Protein AF-A0A0F9DV62-F1 (afdb_monomer_lite)

pLDDT: mean 89.92, std 14.8, range [35.97, 98.44]

Radius of gyration: 24.53 Å; chains: 1; bounding box: 68×40×50 Å

InterPro domains:
  IPR013406 Conserved hypothetical protein CHP02574, addiction module [PF09720] (24-73)

Organism: NCBI:txid412755

Sequence (78 aa):
MEEKKGKKMNAADEILKEALTLRAPQKAKLIDKLLLSLDKPDSEIDELWAEEAEKRIDAYESGYIKTVTLEKVLQKYQ

Structure (mmCIF, N/CA/C/O backbone):
data_AF-A0A0F9DV62-F1
#
_entry.id   AF-A0A0F9DV62-F1
#
loop_
_atom_site.group_PDB
_atom_site.id
_atom_site.type_symbol
_atom_site.label_atom_id
_atom_site.label_alt_id
_atom_site.label_comp_id
_atom_site.label_asym_id
_atom_site.label_entity_id
_atom_site.label_seq_id
_atom_site.pdbx_PDB_ins_code
_atom_site.Cartn_x
_atom_site.Cartn_y
_atom_site.Cartn_z
_atom_site.occupancy
_atom_site.B_iso_or_equiv
_atom_site.auth_seq_id
_atom_site.auth_comp_id
_atom_site.auth_asym_id
_atom_site.auth_atom_id
_atom_site.pdbx_PDB_model_num
ATOM 1 N N . MET A 1 1 ? 49.364 -5.686 0.441 1.00 37.62 1 MET A N 1
ATOM 2 C CA . MET A 1 1 ? 48.571 -5.309 -0.746 1.00 37.62 1 MET A CA 1
ATOM 3 C C . MET A 1 1 ? 47.134 -5.663 -0.431 1.00 37.62 1 MET A C 1
ATOM 5 O O . MET A 1 1 ? 46.830 -6.840 -0.312 1.00 37.62 1 MET A O 1
ATOM 9 N N . GLU A 1 2 ? 46.303 -4.665 -0.150 1.00 35.97 2 GLU A N 1
ATOM 10 C CA . GLU A 1 2 ? 44.886 -4.879 0.145 1.00 35.97 2 GLU A CA 1
ATOM 11 C C . GLU A 1 2 ? 44.134 -5.160 -1.159 1.00 35.97 2 GLU A C 1
ATOM 13 O O . GLU A 1 2 ? 44.030 -4.296 -2.032 1.00 35.97 2 GLU A O 1
ATOM 18 N N . GLU A 1 3 ? 43.619 -6.379 -1.308 1.00 40.47 3 GLU A N 1
ATOM 19 C CA . GLU A 1 3 ? 42.641 -6.697 -2.342 1.00 40.47 3 GLU A CA 1
ATOM 20 C C . GLU A 1 3 ? 41.339 -5.953 -2.033 1.00 40.47 3 GLU A C 1
ATOM 22 O O . GLU A 1 3 ? 40.564 -6.330 -1.149 1.00 40.47 3 GLU A O 1
ATOM 27 N N . LYS A 1 4 ? 41.068 -4.888 -2.793 1.00 47.19 4 LYS A N 1
ATOM 28 C CA . LYS A 1 4 ? 39.721 -4.329 -2.903 1.00 47.19 4 LYS A CA 1
ATOM 29 C C . LYS A 1 4 ? 38.806 -5.422 -3.457 1.00 47.19 4 LYS A C 1
ATOM 31 O O . LYS A 1 4 ? 38.769 -5.642 -4.665 1.00 47.19 4 LYS A O 1
ATOM 36 N N . LYS A 1 5 ? 38.050 -6.095 -2.584 1.00 47.31 5 LYS A N 1
ATOM 37 C CA . LYS A 1 5 ? 36.913 -6.934 -2.981 1.00 47.31 5 LYS A CA 1
ATOM 38 C C . LYS A 1 5 ? 35.916 -6.047 -3.728 1.00 47.31 5 LYS A C 1
ATOM 40 O O . LYS A 1 5 ? 35.129 -5.331 -3.113 1.00 47.31 5 LYS A O 1
ATOM 45 N N . GLY A 1 6 ? 35.998 -6.048 -5.057 1.00 54.62 6 GLY A N 1
ATOM 46 C CA . GLY A 1 6 ? 35.018 -5.404 -5.919 1.00 54.62 6 GLY A CA 1
ATOM 47 C C . GLY A 1 6 ? 33.631 -5.919 -5.553 1.00 54.62 6 GLY A C 1
ATOM 48 O O . GLY A 1 6 ? 33.428 -7.127 -5.431 1.00 54.62 6 GLY A O 1
ATOM 49 N N . LYS A 1 7 ? 32.695 -4.999 -5.310 1.00 62.19 7 LYS A N 1
ATOM 50 C CA . LYS A 1 7 ? 31.292 -5.309 -5.022 1.00 62.19 7 LYS A CA 1
ATOM 51 C C . LYS A 1 7 ? 30.782 -6.256 -6.115 1.00 62.19 7 LYS A C 1
ATOM 53 O O . LYS A 1 7 ? 30.719 -5.869 -7.277 1.00 62.19 7 LYS A O 1
ATOM 58 N N . LYS A 1 8 ? 30.493 -7.509 -5.753 1.00 70.38 8 LYS A N 1
ATOM 59 C CA . LYS A 1 8 ? 29.977 -8.524 -6.679 1.00 70.38 8 LYS A CA 1
ATOM 60 C C . LYS A 1 8 ? 28.642 -8.000 -7.220 1.00 70.38 8 LYS A C 1
ATOM 62 O O . LYS A 1 8 ? 27.743 -7.764 -6.414 1.00 70.38 8 LYS A O 1
ATOM 67 N N . MET A 1 9 ? 28.541 -7.761 -8.530 1.00 72.94 9 MET A N 1
ATOM 68 C CA . MET A 1 9 ? 27.256 -7.410 -9.143 1.00 72.94 9 MET A CA 1
ATOM 69 C C . MET A 1 9 ? 26.283 -8.553 -8.890 1.00 72.94 9 MET A C 1
ATOM 71 O O . MET A 1 9 ? 26.645 -9.726 -9.024 1.00 72.94 9 MET A O 1
ATOM 75 N N . ASN A 1 10 ? 25.080 -8.207 -8.453 1.00 89.88 10 ASN A N 1
ATOM 76 C CA . ASN A 1 10 ? 24.016 -9.181 -8.281 1.00 89.88 10 ASN A CA 1
ATOM 77 C C . ASN A 1 10 ? 23.117 -9.193 -9.527 1.00 89.88 10 ASN A C 1
ATOM 79 O O . ASN A 1 10 ? 23.211 -8.323 -10.391 1.00 89.88 10 ASN A O 1
ATOM 83 N N . ALA A 1 11 ? 22.226 -10.180 -9.615 1.00 91.50 11 ALA A N 1
ATOM 84 C CA . ALA A 1 11 ? 21.323 -10.319 -10.756 1.00 91.50 11 ALA A CA 1
ATOM 85 C C . ALA A 1 11 ? 20.463 -9.061 -11.003 1.00 91.50 11 ALA A C 1
ATOM 87 O O . ALA A 1 11 ? 20.122 -8.760 -12.144 1.00 91.50 11 ALA A O 1
ATOM 88 N N . ALA A 1 12 ? 20.136 -8.296 -9.955 1.00 93.50 12 ALA A N 1
ATOM 89 C CA . ALA A 1 12 ? 19.368 -7.063 -10.102 1.00 93.50 12 ALA A CA 1
ATOM 90 C C . ALA A 1 12 ? 20.180 -5.954 -10.792 1.00 93.50 12 ALA A C 1
ATOM 92 O O . ALA A 1 12 ? 19.626 -5.234 -11.620 1.00 93.50 12 ALA A O 1
ATOM 93 N N . ASP A 1 13 ? 21.482 -5.847 -10.507 1.00 94.94 13 ASP A N 1
ATOM 94 C CA . ASP A 1 13 ? 22.379 -4.891 -11.169 1.00 94.94 13 ASP A CA 1
ATOM 95 C C . ASP A 1 13 ? 22.500 -5.185 -12.680 1.00 94.94 13 ASP A C 1
ATOM 97 O O . ASP A 1 13 ? 22.511 -4.264 -13.502 1.00 94.94 13 ASP A O 1
ATOM 101 N N . GLU A 1 14 ? 22.538 -6.467 -13.062 1.00 94.00 14 GLU A N 1
ATOM 102 C CA . GLU A 1 14 ? 22.580 -6.900 -14.468 1.00 94.00 14 GLU A CA 1
ATOM 103 C C . GLU A 1 14 ? 21.265 -6.596 -15.202 1.00 94.00 14 GLU A C 1
ATOM 105 O O . GLU A 1 14 ? 21.280 -5.966 -16.263 1.00 94.00 14 GLU A O 1
ATOM 110 N N . ILE A 1 15 ? 20.120 -6.935 -14.600 1.00 94.25 15 ILE A N 1
ATOM 111 C CA . ILE A 1 15 ? 18.790 -6.630 -15.153 1.00 94.25 15 ILE A CA 1
ATOM 112 C C . ILE A 1 15 ? 18.584 -5.116 -15.281 1.00 94.25 15 ILE A C 1
ATOM 114 O O . ILE A 1 15 ? 18.034 -4.641 -16.278 1.00 94.25 15 ILE A O 1
ATOM 118 N N . LEU A 1 16 ? 19.044 -4.333 -14.299 1.00 95.38 16 LEU A N 1
ATOM 119 C CA . LEU A 1 16 ? 18.948 -2.875 -14.333 1.00 95.38 16 LEU A CA 1
ATOM 120 C C . LEU A 1 16 ? 19.722 -2.296 -15.520 1.00 95.38 16 LEU A C 1
ATOM 122 O O . LEU A 1 16 ? 19.215 -1.408 -16.209 1.00 95.38 16 LEU A O 1
ATOM 126 N N . LYS A 1 17 ? 20.924 -2.814 -15.793 1.00 96.06 17 LYS A N 1
ATOM 127 C CA . LYS A 1 17 ? 21.731 -2.383 -16.939 1.00 96.06 17 LYS A CA 1
ATOM 128 C C . LYS A 1 17 ? 20.972 -2.563 -18.253 1.00 96.06 17 LYS A C 1
ATOM 130 O O . LYS A 1 17 ? 20.971 -1.647 -19.072 1.00 96.06 17 LYS A O 1
ATOM 135 N N . GLU A 1 18 ? 20.301 -3.696 -18.438 1.00 95.62 18 GLU A N 1
ATOM 136 C CA . GLU A 1 18 ? 19.480 -3.955 -19.626 1.00 95.62 18 GLU A CA 1
ATOM 137 C C . GLU A 1 18 ? 18.235 -3.063 -19.666 1.00 95.62 18 GLU A C 1
ATOM 139 O O . GLU A 1 18 ? 17.961 -2.422 -20.685 1.00 95.62 18 GLU A O 1
ATOM 144 N N . ALA A 1 19 ? 17.522 -2.938 -18.544 1.00 96.19 19 ALA A N 1
ATOM 145 C CA . ALA A 1 19 ? 16.319 -2.118 -18.431 1.00 96.19 19 ALA A CA 1
ATOM 146 C C . ALA A 1 19 ? 16.571 -0.640 -18.780 1.00 96.19 19 ALA A C 1
ATOM 148 O O . ALA A 1 19 ? 15.724 0.009 -19.398 1.00 96.19 19 ALA A O 1
ATOM 149 N N . LEU A 1 20 ? 17.749 -0.105 -18.443 1.00 96.50 20 LEU A N 1
ATOM 150 C CA . LEU A 1 20 ? 18.126 1.274 -18.765 1.00 96.50 20 LEU A CA 1
ATOM 151 C C . LEU A 1 20 ? 18.320 1.520 -20.271 1.00 96.50 20 LEU A C 1
ATOM 153 O O . LEU A 1 20 ? 18.155 2.662 -20.709 1.00 96.50 20 LEU A O 1
ATOM 157 N N . THR A 1 21 ? 18.597 0.480 -21.069 1.00 97.69 21 THR A N 1
ATOM 158 C CA . THR A 1 21 ? 18.735 0.587 -22.538 1.00 97.69 21 THR A CA 1
ATOM 159 C C . THR A 1 21 ? 17.394 0.688 -23.276 1.00 97.69 21 THR A C 1
ATOM 161 O O . THR A 1 21 ? 17.354 1.061 -24.450 1.00 97.69 21 THR A O 1
ATOM 164 N N . LEU A 1 22 ? 16.282 0.386 -22.600 1.00 97.81 22 LEU A N 1
ATOM 165 C CA . LEU A 1 22 ? 14.944 0.393 -23.186 1.00 97.81 22 LEU A CA 1
ATOM 166 C C . LEU A 1 22 ? 14.450 1.815 -23.504 1.00 97.81 22 LEU A C 1
ATOM 168 O O . LEU A 1 22 ? 14.756 2.795 -22.812 1.00 97.81 22 LEU A O 1
ATOM 172 N N . ARG A 1 23 ? 13.586 1.930 -24.521 1.00 98.06 23 ARG A N 1
ATOM 173 C CA . ARG A 1 23 ? 12.878 3.187 -24.822 1.00 98.06 23 ARG A CA 1
ATOM 174 C C . ARG A 1 23 ? 11.865 3.511 -23.723 1.00 98.06 23 ARG A C 1
ATOM 176 O O . ARG A 1 23 ? 11.371 2.616 -23.041 1.00 98.06 23 ARG A O 1
ATOM 183 N N . ALA A 1 24 ? 11.508 4.789 -23.579 1.00 97.38 24 ALA A N 1
ATOM 184 C CA . ALA A 1 24 ? 10.629 5.255 -22.500 1.00 97.38 24 ALA A CA 1
ATOM 185 C C . ALA A 1 24 ? 9.318 4.443 -22.337 1.00 97.38 24 ALA A C 1
ATOM 187 O O . ALA A 1 24 ? 9.044 4.031 -21.211 1.00 97.38 24 ALA A O 1
ATOM 188 N N . PRO A 1 25 ? 8.570 4.085 -23.406 1.00 97.62 25 PRO A N 1
ATOM 189 C CA . PRO A 1 25 ? 7.349 3.281 -23.255 1.00 97.62 25 PRO A CA 1
ATOM 190 C C . PRO A 1 25 ? 7.606 1.856 -22.741 1.00 97.62 25 PRO A C 1
ATOM 192 O O . PRO A 1 25 ? 6.806 1.297 -21.996 1.00 97.62 25 PRO A O 1
ATOM 195 N N . GLN A 1 26 ? 8.734 1.256 -23.126 1.00 97.56 26 GLN A N 1
ATOM 196 C CA . GLN A 1 26 ? 9.115 -0.088 -22.687 1.00 97.56 26 GLN A CA 1
ATOM 197 C C . GLN A 1 26 ? 9.557 -0.086 -21.221 1.00 97.56 26 GLN A C 1
ATOM 199 O O . GLN A 1 26 ? 9.210 -1.009 -20.487 1.00 97.56 26 GLN A O 1
ATOM 204 N N . LYS A 1 27 ? 10.264 0.969 -20.787 1.00 97.31 27 LYS A N 1
ATOM 205 C CA . LYS A 1 27 ? 10.626 1.171 -19.377 1.00 97.31 27 LYS A CA 1
ATOM 206 C C . LYS A 1 27 ? 9.391 1.292 -18.494 1.00 97.31 27 LYS A C 1
ATOM 208 O O . LYS A 1 27 ? 9.307 0.575 -17.506 1.00 97.31 27 LYS A O 1
ATOM 213 N N . ALA A 1 28 ? 8.427 2.130 -18.881 1.00 97.38 28 ALA A N 1
ATOM 214 C CA . ALA A 1 28 ? 7.171 2.284 -18.144 1.00 97.38 28 ALA A CA 1
ATOM 215 C C . ALA A 1 28 ? 6.448 0.936 -17.982 1.00 97.38 28 ALA A C 1
ATOM 217 O O . ALA A 1 28 ? 6.188 0.503 -16.867 1.00 97.38 28 ALA A O 1
ATOM 218 N N . LYS A 1 29 ? 6.272 0.194 -19.084 1.00 97.69 29 LYS A N 1
ATOM 219 C CA . LYS A 1 29 ? 5.631 -1.130 -19.055 1.00 97.69 29 LYS A CA 1
ATOM 220 C C . LYS A 1 29 ? 6.365 -2.151 -18.174 1.00 97.69 29 LYS A C 1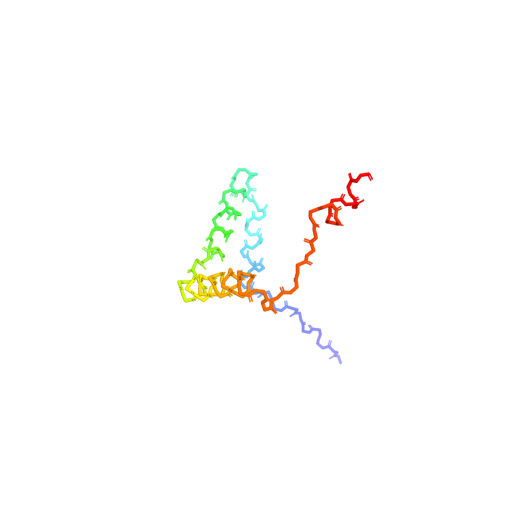
ATOM 222 O O . LYS A 1 29 ? 5.726 -3.024 -17.592 1.00 97.69 29 LYS A O 1
ATOM 227 N N . LEU A 1 30 ? 7.698 -2.104 -18.123 1.00 96.69 30 LEU A N 1
ATOM 228 C CA . LEU A 1 30 ? 8.487 -2.975 -17.249 1.00 96.69 30 LEU A CA 1
ATOM 229 C C . LEU A 1 30 ? 8.298 -2.596 -15.775 1.00 96.69 30 LEU A C 1
ATOM 231 O O . LEU A 1 30 ? 8.090 -3.485 -14.955 1.00 96.69 30 LEU A O 1
ATOM 235 N N . ILE A 1 31 ? 8.330 -1.298 -15.459 1.00 96.19 31 ILE A N 1
ATOM 236 C CA . ILE A 1 31 ? 8.078 -0.783 -14.108 1.00 96.19 31 ILE A CA 1
ATOM 237 C C . ILE A 1 31 ? 6.688 -1.206 -13.628 1.00 96.19 31 ILE A C 1
ATOM 239 O O . ILE A 1 31 ? 6.591 -1.765 -12.542 1.00 96.19 31 ILE A O 1
ATOM 243 N N . ASP A 1 32 ? 5.648 -1.049 -14.450 1.00 96.38 32 ASP A N 1
ATOM 244 C CA . ASP A 1 32 ? 4.280 -1.446 -14.087 1.00 96.38 32 ASP A CA 1
ATOM 245 C C . ASP A 1 32 ? 4.198 -2.933 -13.725 1.00 96.38 32 ASP A C 1
ATOM 247 O O . ASP A 1 32 ? 3.622 -3.306 -12.708 1.00 96.38 32 ASP A O 1
ATOM 251 N N . LYS A 1 33 ? 4.831 -3.804 -14.520 1.00 95.00 33 LYS A N 1
ATOM 252 C CA . LYS A 1 33 ? 4.871 -5.245 -14.234 1.00 95.00 33 LYS A CA 1
ATOM 253 C C . LYS A 1 33 ? 5.624 -5.572 -12.948 1.00 95.00 33 LYS A C 1
ATOM 255 O O . LYS A 1 33 ? 5.214 -6.477 -12.227 1.00 95.00 33 LYS A O 1
ATOM 260 N N . LEU A 1 34 ? 6.728 -4.876 -12.683 1.00 94.69 34 LEU A N 1
ATOM 261 C CA . LEU A 1 34 ? 7.492 -5.063 -11.452 1.00 94.69 34 LEU A CA 1
ATOM 262 C C . LEU A 1 34 ? 6.679 -4.601 -10.243 1.00 94.69 34 LEU A C 1
ATOM 264 O O . LEU A 1 34 ? 6.603 -5.345 -9.272 1.00 94.69 34 LEU A O 1
ATOM 268 N N . LEU A 1 35 ? 6.014 -3.448 -10.326 1.00 94.56 35 LEU A N 1
ATOM 269 C CA . LEU A 1 35 ? 5.119 -2.958 -9.276 1.00 94.56 35 LEU A CA 1
ATOM 270 C C . LEU A 1 35 ? 3.983 -3.950 -9.000 1.00 94.56 35 LEU A C 1
ATOM 272 O O . LEU A 1 35 ? 3.801 -4.349 -7.855 1.00 94.56 35 LEU A O 1
ATOM 276 N N . LEU A 1 36 ? 3.307 -4.439 -10.043 1.00 92.25 36 LEU A N 1
ATOM 277 C CA . LEU A 1 36 ? 2.267 -5.467 -9.909 1.00 92.25 36 LEU A CA 1
ATOM 278 C C . LEU A 1 36 ? 2.792 -6.773 -9.298 1.00 92.25 36 LEU A C 1
ATOM 280 O O . LEU A 1 36 ? 2.050 -7.483 -8.638 1.00 92.25 36 LEU A O 1
ATOM 284 N N . SER A 1 37 ? 4.068 -7.113 -9.500 1.00 91.75 37 SER A N 1
ATOM 285 C CA . SER A 1 37 ? 4.655 -8.317 -8.896 1.00 91.75 37 SER A CA 1
ATOM 286 C C . SER A 1 37 ? 4.936 -8.182 -7.395 1.00 91.75 37 SER A C 1
ATOM 288 O O . SER A 1 37 ? 5.112 -9.199 -6.719 1.00 91.75 37 SER A O 1
ATOM 290 N N . LEU A 1 38 ? 5.017 -6.944 -6.894 1.00 91.50 38 LEU A N 1
ATOM 291 C CA . LEU A 1 38 ? 5.158 -6.635 -5.470 1.00 91.50 38 LEU A CA 1
ATOM 292 C C . LEU A 1 38 ? 3.800 -6.578 -4.769 1.00 91.50 38 LEU A C 1
ATOM 294 O O . LEU A 1 38 ? 3.734 -6.851 -3.575 1.00 91.50 38 LEU A O 1
ATOM 298 N N . ASP A 1 39 ? 2.743 -6.257 -5.514 1.00 85.12 39 ASP A N 1
ATOM 299 C CA . ASP A 1 39 ? 1.364 -6.246 -5.037 1.00 85.12 39 ASP A CA 1
ATOM 300 C C . ASP A 1 39 ? 0.816 -7.678 -4.959 1.00 85.12 39 ASP A C 1
ATOM 302 O O . ASP A 1 39 ? 0.089 -8.163 -5.827 1.00 85.12 39 ASP A O 1
ATOM 306 N N . LYS A 1 40 ? 1.281 -8.409 -3.944 1.00 83.75 40 LYS A N 1
ATOM 307 C CA . LYS A 1 40 ? 0.818 -9.761 -3.638 1.00 83.75 40 LYS A CA 1
ATOM 308 C C . LYS A 1 40 ? -0.201 -9.670 -2.509 1.00 83.75 40 LYS A C 1
ATOM 310 O O . LYS A 1 40 ? 0.230 -9.523 -1.365 1.00 83.75 40 LYS A O 1
ATOM 315 N N . PRO A 1 41 ? -1.509 -9.748 -2.810 1.00 83.75 41 PRO A N 1
ATOM 316 C CA . PRO A 1 41 ? -2.509 -9.826 -1.762 1.00 83.75 41 PRO A CA 1
ATOM 317 C C . PRO A 1 41 ? -2.251 -11.079 -0.930 1.00 83.75 41 PRO A C 1
ATOM 319 O O . PRO A 1 41 ? -1.949 -12.151 -1.466 1.00 83.75 41 PRO A O 1
ATOM 322 N N . ASP A 1 42 ? -2.344 -10.913 0.379 1.00 91.50 42 ASP A N 1
ATOM 323 C CA . ASP A 1 42 ? -2.189 -11.978 1.353 1.00 91.50 42 ASP A CA 1
ATOM 324 C C . ASP A 1 42 ? -3.518 -12.104 2.089 1.00 91.50 42 ASP A C 1
ATOM 326 O O . ASP A 1 42 ? -3.890 -11.234 2.876 1.00 91.50 42 ASP A O 1
ATOM 330 N N . SER A 1 43 ? -4.250 -13.178 1.792 1.00 92.56 43 SER A N 1
ATOM 331 C CA . SER A 1 43 ? -5.588 -13.389 2.339 1.00 92.56 43 SER A CA 1
ATOM 332 C C . SER A 1 43 ? -5.584 -13.512 3.860 1.00 92.56 43 SER A C 1
ATOM 334 O O . SER A 1 43 ? -6.562 -13.133 4.491 1.00 92.56 43 SER A O 1
ATOM 336 N N . GLU A 1 44 ? -4.493 -14.005 4.458 1.00 95.81 44 GLU A N 1
ATOM 337 C CA . GLU A 1 44 ? -4.374 -14.079 5.917 1.00 95.81 44 GLU A CA 1
ATOM 338 C C . GLU A 1 44 ? -4.275 -12.670 6.515 1.00 95.81 44 GLU A C 1
ATOM 340 O O . GLU A 1 44 ? -4.929 -12.360 7.510 1.00 95.81 44 GLU A O 1
ATOM 345 N N . ILE A 1 45 ? -3.515 -11.778 5.870 1.00 95.06 45 ILE A N 1
ATOM 346 C CA . ILE A 1 45 ? -3.452 -10.368 6.267 1.00 95.06 45 ILE A CA 1
ATOM 347 C C . ILE A 1 45 ? -4.827 -9.713 6.097 1.00 95.06 45 ILE A C 1
ATOM 349 O O . ILE A 1 45 ? -5.288 -9.047 7.022 1.00 95.06 45 ILE A O 1
ATOM 353 N N . ASP A 1 46 ? -5.501 -9.921 4.965 1.00 95.12 46 ASP A N 1
ATOM 354 C CA . ASP A 1 46 ? -6.828 -9.343 4.711 1.00 95.12 46 ASP A CA 1
ATOM 355 C C . ASP A 1 46 ? -7.862 -9.774 5.768 1.00 95.12 46 ASP A C 1
ATOM 357 O O . ASP A 1 46 ? -8.622 -8.942 6.269 1.00 95.12 46 ASP A O 1
ATOM 361 N N . GLU A 1 47 ? -7.853 -11.050 6.164 1.00 97.25 47 GLU A N 1
ATOM 362 C CA . GLU A 1 47 ? -8.709 -11.580 7.232 1.00 97.25 47 GLU A CA 1
ATOM 363 C C . GLU A 1 47 ? -8.409 -10.924 8.589 1.00 97.25 47 GLU A C 1
ATOM 365 O O . GLU A 1 47 ? -9.332 -10.489 9.284 1.00 97.25 47 GLU A O 1
ATOM 370 N N . LEU A 1 48 ? -7.127 -10.769 8.944 1.00 98.06 48 LEU A N 1
ATOM 371 C CA . LEU A 1 48 ? -6.718 -10.092 10.180 1.00 98.06 48 LEU A CA 1
ATOM 372 C C . LEU A 1 48 ? -7.131 -8.612 10.199 1.00 98.06 48 LEU A C 1
ATOM 374 O O . LEU A 1 48 ? -7.539 -8.096 11.243 1.00 98.06 48 LEU A O 1
ATOM 378 N N . TRP A 1 49 ? -7.046 -7.916 9.060 1.00 97.38 49 TRP A N 1
ATOM 379 C CA . TRP A 1 49 ? -7.514 -6.532 8.938 1.00 97.38 49 TRP A CA 1
ATOM 380 C C . TRP A 1 49 ? -9.030 -6.421 9.077 1.00 97.38 49 TRP A C 1
ATOM 382 O O . TRP A 1 49 ? -9.500 -5.489 9.733 1.00 97.38 49 TRP A O 1
ATOM 392 N N . ALA A 1 50 ? -9.787 -7.352 8.491 1.00 97.75 50 ALA A N 1
ATOM 393 C CA . ALA A 1 50 ? -11.240 -7.389 8.628 1.00 97.75 50 ALA A CA 1
ATOM 394 C C . ALA A 1 50 ? -11.650 -7.602 10.093 1.00 97.75 50 ALA A C 1
ATOM 396 O O . ALA A 1 50 ? -12.465 -6.845 10.620 1.00 97.75 50 ALA A O 1
ATOM 397 N N . GLU A 1 51 ? -11.027 -8.562 10.782 1.00 98.44 51 GLU A N 1
ATOM 398 C CA . GLU A 1 51 ? -11.290 -8.820 12.200 1.00 98.44 51 GLU A CA 1
ATOM 399 C C . GLU A 1 51 ? -10.968 -7.598 13.079 1.00 98.44 51 GLU A C 1
ATOM 401 O O . GLU A 1 51 ? -11.754 -7.222 13.950 1.00 98.44 51 GLU A O 1
ATOM 406 N N .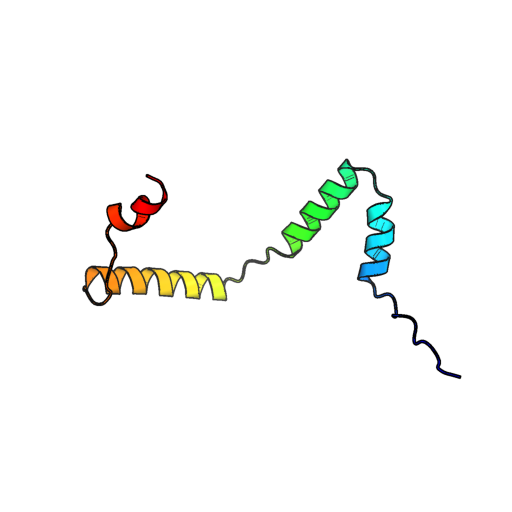 GLU A 1 52 ? -9.823 -6.948 12.855 1.00 98.19 52 GLU A N 1
ATOM 407 C CA . GLU A 1 52 ? -9.433 -5.745 13.599 1.00 98.19 52 GLU A CA 1
ATOM 408 C C . GLU A 1 52 ? -10.365 -4.555 13.321 1.00 98.19 52 GLU A C 1
ATOM 410 O O . GLU A 1 52 ? -10.647 -3.767 14.228 1.00 98.19 52 GLU A O 1
ATOM 415 N N . ALA A 1 53 ? -10.850 -4.403 12.086 1.00 98.19 53 ALA A N 1
ATOM 416 C CA . ALA A 1 53 ? -11.790 -3.343 11.734 1.00 98.19 53 ALA A CA 1
ATOM 417 C C . ALA A 1 53 ? -13.110 -3.487 12.507 1.00 98.19 53 ALA A C 1
ATOM 419 O O . ALA A 1 53 ? -13.539 -2.520 13.142 1.00 98.19 53 ALA A O 1
ATOM 420 N N . GLU A 1 54 ? -13.694 -4.688 12.525 1.00 98.31 54 GLU A N 1
ATOM 421 C CA . GLU A 1 54 ? -14.920 -4.979 13.283 1.00 98.31 54 GLU A CA 1
ATOM 422 C C . GLU A 1 54 ? -14.708 -4.760 14.788 1.00 98.31 54 GLU A C 1
ATOM 424 O O . GLU A 1 54 ? -15.454 -4.013 15.423 1.00 98.31 54 GLU A O 1
ATOM 429 N N . LYS A 1 55 ? -13.604 -5.273 15.355 1.00 97.94 55 LYS A N 1
ATOM 430 C CA . LYS A 1 55 ? -13.257 -5.049 16.773 1.00 97.94 55 LYS A CA 1
ATOM 431 C C . LYS A 1 55 ? -13.184 -3.569 17.146 1.00 97.94 55 LYS A C 1
ATOM 433 O O . LYS A 1 55 ? -13.553 -3.189 18.259 1.00 97.94 55 LYS A O 1
ATOM 438 N N . ARG A 1 56 ? -12.676 -2.716 16.250 1.00 97.19 56 ARG A N 1
ATOM 439 C CA . ARG A 1 56 ? -12.591 -1.266 16.491 1.00 97.19 56 ARG A CA 1
ATOM 440 C C . ARG A 1 56 ? -13.951 -0.586 16.457 1.00 97.19 56 ARG A C 1
ATOM 442 O O . ARG A 1 56 ? -14.144 0.359 17.223 1.00 97.19 56 ARG A O 1
ATOM 449 N N . ILE A 1 57 ? -14.858 -1.043 15.596 1.00 97.25 57 ILE A N 1
ATOM 450 C CA . ILE A 1 57 ? -16.243 -0.563 15.561 1.00 97.25 57 ILE A CA 1
ATOM 451 C C . ILE A 1 57 ? -16.936 -0.946 16.869 1.00 97.25 57 ILE A C 1
ATOM 453 O O . ILE A 1 57 ? -17.410 -0.056 17.572 1.00 97.25 57 ILE A O 1
ATOM 457 N N . ASP A 1 58 ? -16.868 -2.217 17.265 1.00 98.00 58 ASP A N 1
ATOM 458 C CA . ASP A 1 58 ? -17.466 -2.704 18.513 1.00 98.00 58 ASP A CA 1
ATOM 459 C C . ASP A 1 58 ? -16.956 -1.922 19.732 1.00 98.00 58 ASP A C 1
ATOM 461 O O . ASP A 1 58 ? -17.733 -1.460 20.568 1.00 98.00 58 ASP A O 1
ATOM 465 N N . ALA A 1 59 ? -15.639 -1.712 19.826 1.00 97.69 59 ALA A N 1
ATOM 466 C CA . ALA A 1 59 ? -15.036 -0.967 20.926 1.00 97.69 59 ALA A CA 1
ATOM 467 C C . ALA A 1 59 ? -15.436 0.519 20.938 1.00 97.69 59 ALA A C 1
ATOM 469 O O . ALA A 1 59 ? -15.479 1.143 22.006 1.00 97.69 59 ALA A O 1
ATOM 470 N N . TYR A 1 60 ? -15.686 1.111 19.765 1.00 96.12 60 TYR A N 1
ATOM 471 C CA . TYR A 1 60 ? -16.207 2.470 19.654 1.00 96.12 60 TYR A CA 1
ATOM 472 C C . TYR A 1 60 ? -17.656 2.536 20.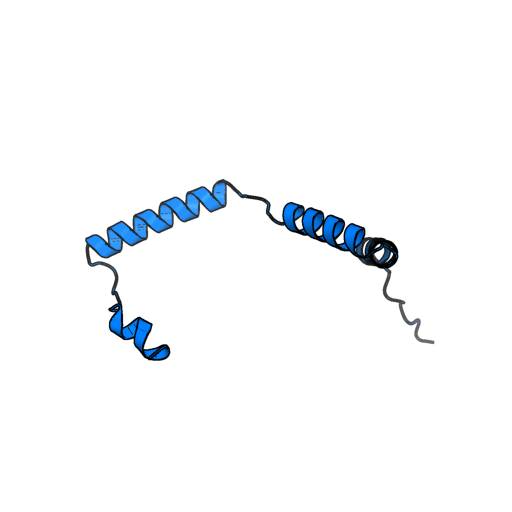138 1.00 96.12 60 TYR A C 1
ATOM 474 O O . TYR A 1 60 ? -17.973 3.356 21.001 1.00 96.12 60 TYR A O 1
ATOM 482 N N . GLU A 1 61 ? -18.511 1.649 19.629 1.00 96.06 61 GLU A N 1
ATOM 483 C CA . GLU A 1 61 ? -19.934 1.591 19.968 1.00 96.06 61 GLU A CA 1
ATOM 484 C C . GLU A 1 61 ? -20.159 1.269 21.450 1.00 96.06 61 GLU A C 1
ATOM 486 O O . GLU A 1 61 ? -21.037 1.848 22.091 1.00 96.06 61 GLU A O 1
ATOM 491 N N . SER A 1 62 ? -19.309 0.419 22.035 1.00 97.12 62 SER A N 1
ATOM 492 C CA . SER A 1 62 ? -19.339 0.095 23.463 1.00 97.12 62 SER A CA 1
ATOM 493 C C . SER A 1 62 ? -18.732 1.187 24.359 1.00 97.12 62 SER A C 1
ATOM 495 O O . SER A 1 62 ? -18.697 1.026 25.581 1.00 97.12 62 SER A O 1
ATOM 497 N N . GLY A 1 63 ? -18.181 2.263 23.785 1.00 95.88 63 GLY A N 1
ATOM 498 C CA . GLY A 1 63 ? -17.513 3.344 24.517 1.00 95.88 63 GL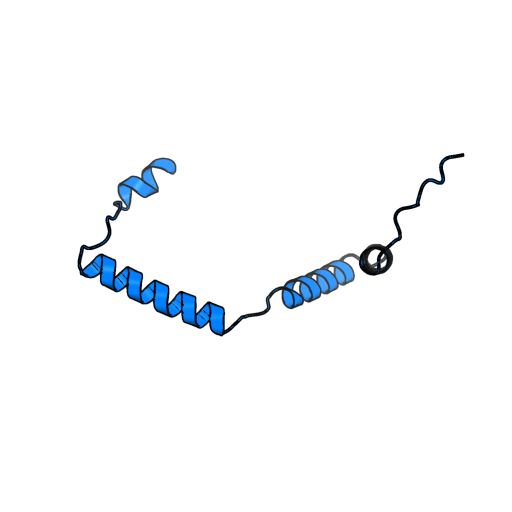Y A CA 1
ATOM 499 C C . GLY A 1 63 ? -16.183 2.951 25.175 1.00 95.88 63 GLY A C 1
ATOM 500 O O . GLY A 1 63 ? -15.711 3.653 26.071 1.00 95.88 63 GLY A O 1
ATOM 501 N N . TYR A 1 64 ? -15.576 1.835 24.761 1.00 96.31 64 TYR A N 1
ATOM 502 C CA . TYR A 1 64 ? -14.319 1.334 25.322 1.00 96.31 64 TYR A CA 1
ATOM 503 C C . TYR A 1 64 ? -13.097 2.130 24.836 1.00 96.31 64 TYR A C 1
ATOM 505 O O . TYR A 1 64 ? -12.112 2.266 25.566 1.00 96.31 64 TYR A O 1
ATOM 513 N N . ILE A 1 65 ? -13.161 2.703 23.629 1.00 95.62 65 ILE A N 1
ATOM 514 C CA . ILE A 1 65 ? -12.088 3.541 23.072 1.00 95.62 65 ILE A CA 1
ATOM 515 C C . ILE A 1 65 ? -12.447 5.029 23.064 1.00 95.62 65 ILE A C 1
ATOM 517 O O . ILE A 1 65 ? -13.594 5.431 22.886 1.00 95.62 65 ILE A O 1
ATOM 521 N N . LYS A 1 66 ? -11.427 5.876 23.240 1.00 93.94 66 LYS A N 1
ATOM 522 C CA . LYS A 1 66 ? -11.568 7.335 23.145 1.00 93.94 66 LYS A CA 1
ATOM 523 C C . LYS A 1 66 ? -11.525 7.775 21.688 1.00 93.94 66 LYS A C 1
ATOM 525 O O . LYS A 1 66 ? -10.687 7.300 20.926 1.00 93.94 66 LYS A O 1
ATOM 530 N N . THR A 1 67 ? -12.343 8.760 21.341 1.00 93.75 67 THR A N 1
ATOM 531 C CA . THR A 1 67 ? -12.358 9.369 20.010 1.00 93.75 67 THR A CA 1
ATOM 532 C C . THR A 1 67 ? -11.921 10.829 20.045 1.00 93.75 67 THR A C 1
ATOM 534 O O . THR A 1 67 ? -11.830 11.465 21.098 1.00 93.75 67 THR A O 1
ATOM 537 N N . VAL A 1 68 ? -11.604 11.359 18.867 1.00 94.06 68 VAL A N 1
ATOM 538 C CA . VAL A 1 68 ? -11.401 12.790 18.634 1.00 94.06 68 VAL A CA 1
ATOM 539 C C . VAL A 1 68 ? -12.505 13.284 17.711 1.00 94.06 68 VAL A C 1
ATOM 541 O O . VAL A 1 68 ? -12.940 12.550 16.827 1.00 94.06 68 VAL A O 1
ATOM 544 N N . THR A 1 69 ? -12.973 14.513 17.916 1.00 94.31 69 THR A N 1
ATOM 545 C CA . THR A 1 69 ? -14.001 15.086 17.043 1.00 94.31 69 THR A CA 1
ATOM 546 C C . THR A 1 69 ? -13.414 15.458 15.684 1.00 94.31 69 THR A C 1
ATOM 548 O O . THR A 1 69 ? -12.205 15.688 15.553 1.00 94.31 69 THR A O 1
ATOM 551 N N . LEU A 1 70 ? -14.275 15.545 14.671 1.00 93.44 70 LEU A N 1
ATOM 552 C CA . LEU A 1 70 ? -13.868 15.918 13.320 1.00 93.44 70 LEU A CA 1
ATOM 553 C C . LEU A 1 70 ? -13.235 17.317 13.285 1.00 93.44 70 LEU A C 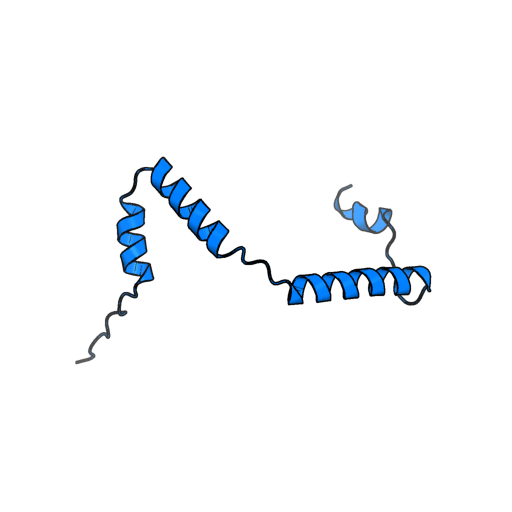1
ATOM 555 O O . LEU A 1 70 ? -12.216 17.519 12.627 1.00 93.44 70 LEU A O 1
ATOM 559 N N . GLU A 1 71 ? -13.780 18.265 14.047 1.00 95.62 71 GLU A N 1
ATOM 560 C CA . GLU A 1 71 ? -13.275 19.640 14.133 1.00 95.62 71 GLU A CA 1
ATOM 561 C C . GLU A 1 71 ? -11.819 19.662 14.608 1.00 95.62 71 GLU A C 1
ATOM 563 O O . GLU A 1 71 ? -10.990 20.381 14.050 1.00 95.62 71 GLU A O 1
ATOM 568 N N . LYS A 1 72 ? -11.480 18.819 15.594 1.00 95.75 72 LYS A N 1
ATOM 569 C CA . LYS A 1 72 ? -10.109 18.704 16.106 1.00 95.75 72 LYS A CA 1
ATOM 570 C C . LYS A 1 72 ? -9.140 18.171 15.048 1.00 95.75 72 LYS A C 1
ATOM 572 O O . LYS A 1 72 ? -7.988 18.594 15.016 1.00 95.75 72 LYS A O 1
ATOM 577 N N . VAL A 1 73 ? -9.585 17.255 14.188 1.00 94.50 73 VAL A N 1
ATOM 578 C CA . VAL A 1 73 ? -8.766 16.706 13.092 1.00 94.50 73 VAL A CA 1
ATOM 579 C C . VAL A 1 73 ? -8.545 17.752 11.998 1.00 94.50 73 VAL A C 1
ATOM 581 O O . VAL A 1 73 ? -7.426 17.916 11.509 1.00 94.50 73 VAL A O 1
ATOM 584 N N . LEU A 1 74 ? -9.599 18.485 11.632 1.00 96.50 74 LEU A N 1
ATOM 585 C CA . LEU A 1 74 ? -9.560 19.464 10.545 1.00 96.50 74 LEU A CA 1
ATOM 586 C C . LEU A 1 74 ? -8.845 20.769 10.907 1.00 96.50 74 LEU A C 1
ATOM 588 O O . LEU A 1 74 ? -8.464 21.506 10.003 1.00 96.50 74 LEU A O 1
ATOM 592 N N . GLN A 1 75 ? -8.593 21.030 12.192 1.00 96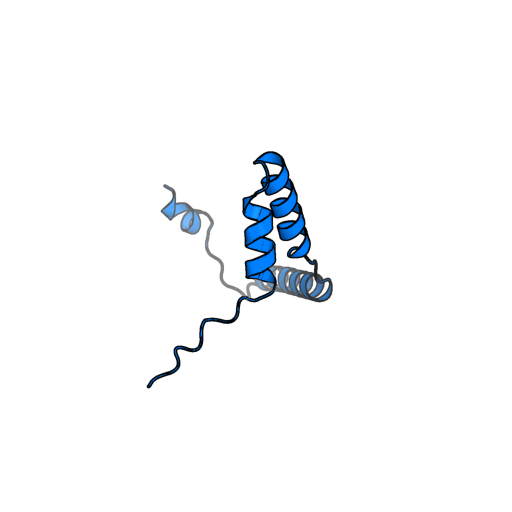.31 75 GLN A N 1
ATOM 593 C CA . GLN A 1 75 ? -7.931 22.247 12.671 1.00 96.31 75 GLN A CA 1
ATOM 594 C C . GLN A 1 75 ? -6.597 22.554 11.964 1.00 96.31 75 GLN A C 1
ATOM 596 O O . GLN A 1 75 ? -6.237 23.715 11.815 1.00 96.31 75 GLN A O 1
ATOM 601 N N . LYS A 1 76 ? -5.856 21.535 11.506 1.00 91.62 76 LYS A N 1
ATOM 602 C CA . LYS A 1 76 ? -4.575 21.719 10.795 1.00 91.62 76 LYS A CA 1
ATOM 603 C C . LYS A 1 76 ? -4.733 22.280 9.369 1.00 91.62 76 LYS A C 1
ATOM 605 O O . LYS A 1 76 ? -3.752 22.739 8.790 1.00 91.62 76 LYS A O 1
ATOM 610 N N . TYR A 1 77 ? -5.927 22.187 8.793 1.00 91.69 77 TYR A N 1
ATOM 611 C CA . TYR A 1 77 ? -6.212 22.525 7.395 1.00 91.69 77 TYR A CA 1
ATOM 612 C C . TYR A 1 77 ? -7.080 23.782 7.239 1.00 91.69 77 TYR A C 1
ATOM 614 O O . TYR A 1 77 ? -7.482 24.096 6.119 1.00 91.69 77 TYR A O 1
ATOM 622 N N . GLN A 1 78 ? -7.388 24.460 8.347 1.00 76.81 78 GLN A N 1
ATOM 623 C CA . GLN A 1 78 ? -8.069 25.755 8.372 1.00 76.81 78 GLN A CA 1
ATOM 624 C C . GLN A 1 78 ? -7.072 26.912 8.348 1.00 76.81 78 GLN A C 1
ATOM 626 O O . GLN A 1 78 ? -5.935 26.728 8.840 1.00 76.81 78 GLN A O 1
#

Foldseek 3Di:
DDPPPDDPDDPVNVVVVVLVPDDPVSNVVVVVVVVVVVPDDDVVVVVVVVVVVVVVVVCVVVVVDDDDDPCVVCVVVD

Secondary structure (DSSP, 8-state):
-------PPPHHHHHHHHHHTS-HHHHHHHHHHHHHHH----HHHHHHHHHHHHHHHHHHHTT-S----HHHHHGGG-